Protein AF-F8GJB7-F1 (afdb_monomer_lite)

Sequence (140 aa):
MNNNIIVLFLLGHLLAIDKGHAVRITIQLLIVFGLLGFLTSCAQTNRIPRDTPEAILKATTRCDHESLAKHYEDVAREMQSKIKEQKKMLESYGTVTFNYGKEGLALQSQCKSLINLYEQAVKANLDMANSHRSMAAEIK

pLDDT: mean 79.5, std 16.67, range [43.88, 98.62]

Secondary structure (DSSP, 8-state):
----EEEEEETTEEEEEEHHHHHHHHHHHHHHHHHHTS-----------TTSHHHHHH--SHHHHHHHHHHHHHHHHHHHHHHHHHHHHHHHHHH-TTT-HHHHHHHHHHHHHHHHHHHHHHHHHHHHHHHHHHHHHH--

Radius of gyration: 28.87 Å; chains: 1; bounding box: 58×69×62 Å

Foldseek 3Di:
DDQQWDWDQDPNDTDTHHPVVVVVVVVVVCVVVVVVPDDPQPPPPDPDPLPDPVLVVPPDALNSLQVSLVVLVVLLVVLVVLLVVLVVVLVVLVVPVPPQPPNSVVSNVVSVVSNVVSVVSSVVSNVSSVVSNVVSVVHD

Structure (mmCIF, N/CA/C/O backbone):
data_AF-F8GJB7-F1
#
_entry.id   AF-F8GJB7-F1
#
loop_
_atom_site.group_PDB
_atom_site.id
_atom_site.type_symbol
_atom_site.label_atom_id
_atom_site.label_alt_id
_atom_site.label_comp_id
_atom_site.label_asym_id
_atom_site.label_entity_id
_atom_site.label_seq_id
_atom_site.pdbx_PDB_ins_code
_atom_site.Cartn_x
_atom_site.Cartn_y
_atom_site.Cartn_z
_atom_site.occupancy
_atom_site.B_iso_or_equiv
_atom_site.auth_seq_id
_atom_site.auth_comp_id
_atom_site.auth_asym_id
_atom_site.auth_atom_id
_atom_site.pdbx_PDB_model_num
ATOM 1 N N . MET A 1 1 ? -29.287 -59.493 31.457 1.00 43.88 1 MET A N 1
ATOM 2 C CA . MET A 1 1 ? -28.039 -58.876 30.951 1.00 43.88 1 MET A CA 1
ATOM 3 C C . MET A 1 1 ? -28.325 -57.415 30.659 1.00 43.88 1 MET A C 1
ATOM 5 O O . MET A 1 1 ? -29.398 -57.114 30.165 1.00 43.88 1 MET A O 1
ATOM 9 N N . ASN A 1 2 ? -27.447 -56.530 31.121 1.00 48.06 2 ASN A N 1
ATOM 10 C CA . ASN A 1 2 ? -27.713 -55.115 31.383 1.00 48.06 2 ASN A CA 1
ATOM 11 C C . ASN A 1 2 ? -27.877 -54.297 30.083 1.00 48.06 2 ASN A C 1
ATOM 13 O O . ASN A 1 2 ? -26.897 -54.076 29.372 1.00 48.06 2 ASN A O 1
ATOM 17 N N . ASN A 1 3 ? -29.103 -53.858 29.779 1.00 55.44 3 ASN A N 1
ATOM 18 C CA . ASN A 1 3 ? -29.425 -53.050 28.600 1.00 55.44 3 ASN A CA 1
ATOM 19 C C . ASN A 1 3 ? -28.988 -51.602 28.824 1.00 55.44 3 ASN A C 1
ATOM 21 O O . ASN A 1 3 ? -29.696 -50.798 29.422 1.00 55.44 3 ASN A O 1
ATOM 25 N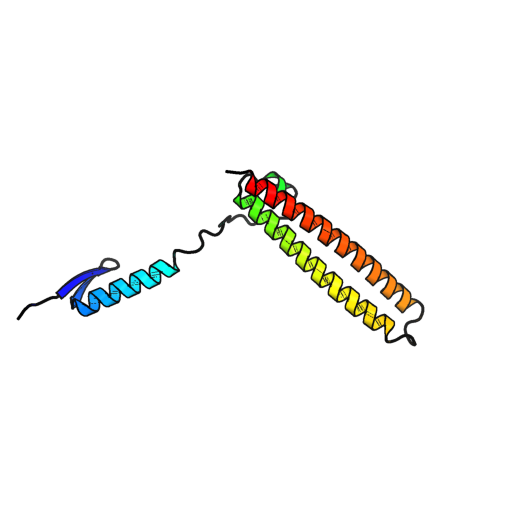 N . ASN A 1 4 ? -27.808 -51.269 28.321 1.00 59.62 4 ASN A N 1
ATOM 26 C CA . ASN A 1 4 ? -27.229 -49.938 28.416 1.00 59.62 4 ASN A CA 1
ATOM 27 C C . ASN A 1 4 ? -27.486 -49.144 27.123 1.00 59.62 4 ASN A C 1
ATOM 29 O O . ASN A 1 4 ? -26.561 -48.714 26.441 1.00 59.62 4 ASN A O 1
ATOM 33 N N . ILE A 1 5 ? -28.763 -48.957 26.793 1.00 62.28 5 ILE A N 1
ATOM 34 C CA . ILE A 1 5 ? -29.222 -48.106 25.688 1.00 62.28 5 ILE A CA 1
ATOM 35 C C . ILE A 1 5 ? -29.439 -46.693 26.241 1.00 62.28 5 ILE A C 1
ATOM 37 O O . ILE A 1 5 ? -30.079 -46.529 27.279 1.00 62.28 5 ILE A O 1
ATOM 41 N N . ILE A 1 6 ? -28.888 -45.677 25.575 1.00 65.19 6 ILE A N 1
ATOM 42 C CA . ILE A 1 6 ? -29.123 -44.262 25.879 1.00 65.19 6 ILE A CA 1
ATOM 43 C C . ILE A 1 6 ? -30.009 -43.677 24.787 1.00 65.19 6 ILE A C 1
ATOM 45 O O . ILE A 1 6 ? -29.836 -43.946 23.598 1.00 65.19 6 ILE A O 1
ATOM 49 N N . VAL A 1 7 ? -30.963 -42.860 25.210 1.00 66.69 7 VAL A N 1
ATOM 50 C CA . VAL A 1 7 ? -31.859 -42.143 24.317 1.00 66.69 7 VAL A CA 1
ATOM 51 C C . VAL A 1 7 ? -31.300 -40.741 24.097 1.00 66.69 7 VAL A C 1
ATOM 53 O O . VAL A 1 7 ? -31.210 -39.958 25.041 1.00 66.69 7 VAL A O 1
ATOM 56 N N . LEU A 1 8 ? -30.888 -40.441 22.865 1.00 65.19 8 LEU A N 1
ATOM 57 C CA . LEU A 1 8 ? -30.320 -39.144 22.496 1.00 65.19 8 LEU A CA 1
ATOM 58 C C . LEU A 1 8 ? -31.337 -38.353 21.665 1.00 65.19 8 LEU A C 1
ATOM 60 O O . LEU A 1 8 ? -31.877 -38.866 20.684 1.00 65.19 8 LEU A O 1
ATOM 64 N N . PHE A 1 9 ? -31.596 -37.107 22.068 1.00 62.34 9 PHE A N 1
ATOM 65 C CA . PHE A 1 9 ? -32.506 -36.198 21.371 1.00 62.34 9 PHE A CA 1
ATOM 66 C C . PHE A 1 9 ? -31.697 -35.329 20.401 1.00 62.34 9 PHE A C 1
ATOM 68 O O . PHE A 1 9 ? -30.954 -34.447 20.831 1.00 62.34 9 PHE A O 1
ATOM 75 N N . LEU A 1 10 ? -31.811 -35.584 19.096 1.00 60.84 10 LEU A N 1
ATOM 76 C CA . LEU A 1 10 ? -31.152 -34.794 18.050 1.00 60.84 10 LEU A CA 1
ATOM 77 C C . LEU A 1 10 ? -32.203 -34.292 17.060 1.00 60.84 10 LEU A C 1
ATOM 79 O O . LEU A 1 10 ? -32.966 -35.086 16.517 1.00 60.84 10 LEU A O 1
ATOM 83 N N . LEU A 1 11 ? -32.244 -32.974 16.823 1.00 58.75 11 LEU A N 1
ATOM 84 C CA . LEU A 1 11 ? -33.097 -32.338 15.801 1.00 58.75 11 LEU A CA 1
ATOM 85 C C . LEU A 1 11 ? -34.578 -32.780 15.862 1.00 58.75 11 LEU A C 1
ATOM 87 O O . LEU A 1 11 ? -35.214 -33.061 14.847 1.00 58.75 11 LEU A O 1
ATOM 91 N N . GLY A 1 12 ? -35.128 -32.879 17.075 1.00 57.44 12 GLY A N 1
ATOM 92 C CA . GLY A 1 12 ? -36.535 -33.228 17.295 1.00 57.44 12 GLY A CA 1
ATOM 93 C C . GLY A 1 12 ? -36.874 -34.721 17.220 1.00 57.44 12 GLY A C 1
ATOM 94 O O . GLY A 1 12 ? -38.041 -35.061 17.378 1.00 57.44 12 GLY A O 1
ATOM 95 N N . HIS A 1 13 ? -35.896 -35.609 16.998 1.00 49.91 13 HIS A N 1
ATOM 96 C CA . HIS A 1 13 ? -36.117 -37.054 16.880 1.00 49.91 13 HIS A CA 1
ATOM 97 C C . HIS A 1 13 ? -35.442 -37.838 18.015 1.00 49.91 13 HIS A C 1
ATOM 99 O O . HIS A 1 13 ? -34.333 -37.516 18.450 1.00 49.91 13 HIS A O 1
ATOM 105 N N . LEU A 1 14 ? -36.133 -38.886 18.480 1.00 63.59 14 LEU A N 1
ATOM 106 C CA . LEU A 1 14 ? -35.711 -39.757 19.575 1.00 63.59 14 LEU A CA 1
ATOM 107 C C . LEU A 1 14 ? -35.016 -41.004 19.010 1.00 63.59 14 LEU A C 1
ATOM 109 O O . LEU A 1 14 ? -35.672 -41.857 18.414 1.00 63.59 14 LEU A O 1
ATOM 113 N N . LEU A 1 15 ? -33.699 -41.122 19.192 1.00 64.62 15 LEU A N 1
ATOM 114 C CA . LEU A 1 15 ? -32.934 -42.291 18.745 1.00 64.62 15 LEU A CA 1
ATOM 115 C C . LEU A 1 15 ? -32.423 -43.091 19.949 1.00 64.62 15 LEU A C 1
ATOM 117 O O . LEU A 1 15 ? -31.766 -42.548 20.839 1.00 64.62 15 LEU A O 1
ATOM 121 N N . ALA A 1 16 ? -32.723 -44.391 19.964 1.00 69.38 16 ALA A N 1
ATOM 122 C CA . ALA A 1 16 ? -32.237 -45.344 20.958 1.00 69.38 16 ALA A CA 1
ATOM 123 C C . ALA A 1 16 ? -30.915 -45.953 20.471 1.00 69.38 16 ALA A C 1
ATOM 125 O O . ALA A 1 16 ? -30.890 -46.689 19.486 1.00 69.38 16 ALA A O 1
ATOM 126 N N . ILE A 1 17 ? -29.810 -45.607 21.131 1.00 68.06 17 ILE A N 1
ATOM 127 C CA . ILE A 1 17 ? -28.454 -45.931 20.677 1.00 68.06 17 ILE A CA 1
ATOM 128 C C . ILE A 1 17 ? -27.668 -46.572 21.833 1.00 68.06 17 ILE A C 1
ATOM 130 O O . ILE A 1 17 ? -27.843 -46.217 22.997 1.00 68.06 17 ILE A O 1
ATOM 134 N N . ASP A 1 18 ? -26.795 -47.536 21.535 1.00 73.56 18 ASP A N 1
ATOM 135 C CA . ASP A 1 18 ? -25.913 -48.146 22.541 1.00 73.56 18 ASP A CA 1
ATOM 136 C C . ASP A 1 18 ? -24.934 -47.119 23.150 1.00 73.56 18 ASP A C 1
ATOM 138 O O . ASP A 1 18 ? -24.454 -46.214 22.459 1.00 73.56 18 ASP A O 1
ATOM 142 N N . LYS A 1 19 ? -24.598 -47.272 24.439 1.00 66.38 19 LYS A N 1
ATOM 143 C CA . LYS A 1 19 ? -23.681 -46.377 25.173 1.00 66.38 19 LYS A CA 1
ATOM 144 C C . LYS A 1 19 ? -22.375 -46.080 24.433 1.00 66.38 19 LYS A C 1
ATOM 146 O O . LYS A 1 19 ? -21.935 -44.931 24.439 1.00 66.38 19 LYS A O 1
ATOM 151 N N . GLY A 1 20 ? -21.766 -47.072 23.780 1.00 69.94 20 GLY A N 1
ATOM 152 C CA . GLY A 1 20 ? -20.510 -46.883 23.048 1.00 69.94 20 GLY A CA 1
ATOM 153 C C . GLY A 1 20 ? -20.665 -45.980 21.820 1.00 69.94 20 GLY A C 1
ATOM 154 O O . GLY A 1 20 ? -19.791 -45.164 21.519 1.00 69.94 20 GLY A O 1
ATOM 155 N N . HIS A 1 21 ? -21.807 -46.071 21.142 1.00 68.00 21 HIS A N 1
ATOM 156 C CA . HIS A 1 21 ? -22.132 -45.240 19.986 1.00 68.00 21 HIS A CA 1
ATOM 157 C C . HIS A 1 21 ? -22.541 -43.821 20.405 1.00 68.00 21 HIS A C 1
ATOM 159 O O . HIS A 1 21 ? -22.120 -42.860 19.766 1.00 68.00 21 HIS A O 1
ATOM 165 N N . ALA A 1 22 ? -23.268 -43.673 21.517 1.00 68.88 22 ALA A N 1
ATOM 166 C CA . ALA A 1 22 ? -23.638 -42.368 22.066 1.00 68.88 22 ALA A CA 1
ATOM 167 C C . ALA A 1 22 ? -22.404 -41.528 22.445 1.00 68.88 22 ALA A C 1
ATOM 169 O O . ALA A 1 22 ? -22.331 -40.350 22.109 1.00 68.88 22 ALA A O 1
ATOM 170 N N . VAL A 1 23 ? -21.394 -42.138 23.078 1.00 75.19 23 VAL A N 1
ATOM 171 C CA . VAL A 1 23 ? -20.141 -41.446 23.437 1.00 75.19 23 VAL A CA 1
ATOM 172 C C . VAL A 1 23 ? -19.379 -40.989 22.191 1.00 75.19 23 VAL A C 1
ATOM 174 O O . VAL A 1 23 ? -18.921 -39.849 22.135 1.00 75.19 23 VAL A O 1
ATOM 177 N N . ARG A 1 24 ? -19.284 -41.841 21.163 1.00 77.12 24 ARG A N 1
ATOM 178 C CA . ARG A 1 24 ? -18.626 -41.500 19.890 1.00 77.12 24 ARG A CA 1
ATOM 179 C C . ARG A 1 24 ? -19.312 -40.335 19.176 1.00 77.12 24 ARG A C 1
ATOM 181 O O . ARG A 1 24 ? -18.622 -39.416 18.744 1.00 77.12 24 ARG A O 1
ATOM 188 N N . ILE A 1 25 ? -20.644 -40.347 19.109 1.00 75.62 25 ILE A N 1
ATOM 189 C CA . ILE A 1 25 ? -21.440 -39.275 18.493 1.00 75.62 25 ILE A CA 1
ATOM 190 C C . ILE A 1 25 ? -21.246 -37.958 19.251 1.00 75.62 25 ILE A C 1
ATOM 192 O O . ILE A 1 25 ? -20.982 -36.931 18.632 1.00 75.62 25 ILE A O 1
ATOM 196 N N . THR A 1 26 ? -21.295 -37.979 20.584 1.00 72.75 26 THR A N 1
ATOM 197 C CA . THR A 1 26 ? -21.073 -36.777 21.403 1.00 72.75 26 THR A CA 1
ATOM 198 C C . THR A 1 26 ? -19.667 -36.204 21.210 1.00 72.75 26 THR A C 1
ATOM 200 O O . THR A 1 26 ? -19.516 -34.993 21.071 1.00 72.75 26 THR A O 1
ATOM 203 N N . ILE A 1 27 ? -18.636 -37.052 21.129 1.00 78.94 27 ILE A N 1
ATOM 204 C CA . ILE A 1 27 ? -17.260 -36.608 20.853 1.00 78.94 27 ILE A CA 1
ATOM 205 C C . ILE A 1 27 ? -17.159 -35.977 19.456 1.00 78.94 27 ILE A C 1
ATOM 207 O O . ILE A 1 27 ? -16.567 -34.910 19.311 1.00 78.94 27 ILE A O 1
ATOM 211 N N . GLN A 1 28 ? -17.767 -36.588 18.435 1.00 76.50 28 GLN A N 1
ATOM 212 C CA . GLN A 1 28 ? -17.787 -36.029 17.079 1.00 76.50 28 GLN A CA 1
ATOM 213 C C . GLN A 1 28 ? -18.510 -34.677 17.025 1.00 76.50 28 GLN A C 1
ATOM 215 O O . GLN A 1 28 ? -18.013 -33.752 16.386 1.00 76.50 28 GLN A O 1
ATOM 220 N N . LEU A 1 29 ? -19.632 -34.529 17.735 1.00 74.69 29 LEU A N 1
ATOM 221 C CA . LEU A 1 29 ? -20.360 -33.262 17.827 1.00 74.69 29 LEU A CA 1
ATOM 222 C C . LEU A 1 29 ? -19.524 -32.167 18.496 1.00 74.69 29 LEU A C 1
ATOM 224 O O . LEU A 1 29 ? -19.495 -31.050 17.988 1.00 74.69 29 LEU A O 1
ATOM 228 N N . LEU A 1 30 ? -18.802 -32.481 19.576 1.00 72.75 30 LEU A N 1
ATOM 229 C CA . LEU A 1 30 ? -17.913 -31.526 20.249 1.00 72.75 30 LEU A CA 1
ATOM 230 C C . LEU A 1 30 ? -16.731 -31.096 19.365 1.00 72.75 30 LEU A C 1
ATOM 232 O O . LEU A 1 30 ? -16.358 -29.927 19.387 1.00 72.75 30 LEU A O 1
ATOM 236 N N . ILE A 1 31 ? -16.179 -32.000 18.548 1.00 74.12 31 ILE A N 1
ATOM 237 C CA . ILE A 1 31 ? -15.122 -31.672 17.575 1.00 74.12 31 ILE A CA 1
ATOM 238 C C . ILE A 1 31 ? -15.662 -30.747 16.471 1.00 74.12 31 ILE A C 1
ATOM 240 O O . ILE A 1 31 ? -15.019 -29.755 16.132 1.00 74.12 31 ILE A O 1
ATOM 244 N N . VAL A 1 32 ? -16.858 -31.029 15.942 1.00 70.44 32 VAL A N 1
ATOM 245 C CA . VAL A 1 32 ? -17.506 -30.196 14.911 1.00 70.44 32 VAL A CA 1
ATOM 246 C C . VAL A 1 32 ? -17.877 -28.813 15.460 1.00 70.44 32 VAL A C 1
ATOM 248 O O . VAL A 1 32 ? -17.620 -27.808 14.800 1.00 70.44 32 VAL A O 1
ATOM 251 N N . PHE A 1 33 ? -18.416 -28.732 16.681 1.00 64.19 33 PHE A N 1
ATOM 252 C CA . PHE A 1 33 ? -18.731 -27.454 17.334 1.00 64.19 33 PHE A CA 1
ATOM 253 C C . PHE A 1 33 ? -17.473 -26.661 17.715 1.00 64.19 33 PHE A C 1
ATOM 255 O O . PHE A 1 33 ? -17.465 -25.439 17.592 1.00 64.19 33 PHE A O 1
ATOM 262 N N . GLY A 1 34 ? -16.394 -27.341 18.121 1.00 64.62 34 GLY A N 1
ATOM 263 C CA . GLY A 1 34 ? -15.105 -26.716 18.432 1.00 64.62 34 GLY A CA 1
ATOM 264 C C . GLY A 1 34 ? -14.449 -26.038 17.224 1.00 64.62 34 GLY A C 1
ATOM 265 O O . GLY A 1 34 ? -13.781 -25.021 17.385 1.00 64.62 34 GLY A O 1
ATOM 266 N N . LEU A 1 35 ? -14.700 -26.539 16.008 1.00 58.19 35 LEU A N 1
ATOM 267 C CA . LEU A 1 35 ? -14.252 -25.910 14.759 1.00 58.19 35 LEU A CA 1
ATOM 268 C C . LEU A 1 35 ? -15.123 -24.714 14.337 1.00 58.19 35 LEU A C 1
ATOM 270 O O . LEU A 1 35 ? -14.645 -23.849 13.608 1.00 58.19 35 LEU A O 1
ATOM 274 N N . LEU A 1 36 ? -16.370 -24.630 14.816 1.00 57.31 36 LEU A N 1
ATOM 275 C CA . LEU A 1 36 ? -17.289 -23.518 14.529 1.00 57.31 36 LEU A CA 1
ATOM 276 C C . LEU A 1 36 ? -17.127 -22.333 15.504 1.00 57.31 36 LEU A C 1
ATOM 278 O O . LEU A 1 36 ? -17.731 -21.282 15.313 1.00 57.31 36 LEU A O 1
ATOM 282 N N . GLY A 1 37 ? -16.304 -22.496 16.546 1.00 59.53 37 GLY A N 1
ATOM 283 C CA . GLY A 1 37 ? -16.070 -21.503 17.598 1.00 59.53 37 GLY A CA 1
ATOM 284 C C . GLY A 1 37 ? -14.947 -20.499 17.327 1.00 59.53 37 GLY A C 1
ATOM 285 O O . GLY A 1 37 ? -14.592 -19.745 18.229 1.00 59.53 37 GLY A O 1
ATOM 286 N N . PHE A 1 38 ? -14.365 -20.472 16.127 1.00 55.25 38 PHE A N 1
ATOM 287 C CA . PHE A 1 38 ? -13.329 -19.500 15.787 1.00 55.25 38 PHE A CA 1
ATOM 288 C C . PHE A 1 38 ? -13.784 -18.608 14.641 1.00 55.25 38 PHE A C 1
ATOM 290 O O . PHE A 1 38 ? -14.273 -19.085 13.623 1.00 55.25 38 PHE A O 1
ATOM 297 N N . LEU A 1 39 ? -13.527 -17.311 14.813 1.00 51.59 39 LEU A N 1
ATOM 298 C CA . LEU A 1 39 ? -13.840 -16.203 13.912 1.00 51.59 39 LEU A CA 1
ATOM 299 C C . LEU A 1 39 ? -15.220 -15.561 14.126 1.00 51.59 39 LEU A C 1
ATOM 301 O O . LEU A 1 39 ? -15.960 -15.322 13.176 1.00 51.59 39 LEU A O 1
ATOM 305 N N . THR A 1 40 ? -15.445 -15.011 15.323 1.00 55.38 40 THR A N 1
ATOM 306 C CA . THR A 1 40 ? -16.025 -13.654 15.386 1.00 55.38 40 THR A CA 1
ATOM 307 C C . THR A 1 40 ? -14.966 -12.653 14.894 1.00 55.38 40 THR A C 1
ATOM 309 O O . THR A 1 40 ? -14.485 -11.789 15.623 1.00 55.38 40 THR A O 1
ATOM 312 N N . SER A 1 41 ? -14.513 -12.839 13.652 1.00 55.22 41 SER A N 1
ATOM 313 C CA . SER A 1 41 ? -13.790 -11.819 12.912 1.00 55.22 41 SER A CA 1
ATOM 314 C C . SER A 1 41 ? -14.801 -10.715 12.684 1.00 55.22 41 SER A C 1
ATOM 316 O O . SER A 1 41 ? -15.882 -11.026 12.200 1.00 55.22 41 SER A O 1
ATOM 318 N N . CYS A 1 42 ? -14.474 -9.493 13.103 1.00 62.75 42 CYS A N 1
ATOM 319 C CA . CYS A 1 42 ? -15.108 -8.233 12.725 1.00 62.75 42 CYS A CA 1
ATOM 320 C C . CYS A 1 42 ? -16.040 -8.345 11.502 1.00 62.75 42 CYS A C 1
ATOM 322 O O . CYS A 1 42 ? -15.654 -8.036 10.374 1.00 62.75 42 CYS A O 1
ATOM 324 N N . ALA A 1 43 ? -17.269 -8.820 11.713 1.00 57.28 43 ALA A N 1
ATOM 325 C CA . ALA A 1 43 ? -18.237 -9.045 10.654 1.00 57.28 43 ALA A CA 1
ATOM 326 C C . ALA A 1 43 ? -18.985 -7.731 10.448 1.00 57.28 43 ALA A C 1
ATOM 328 O O . ALA A 1 43 ? -20.185 -7.636 10.679 1.00 57.28 43 ALA A O 1
ATOM 329 N N . GLN A 1 44 ? -18.254 -6.681 10.067 1.00 55.56 44 GLN A N 1
ATOM 330 C CA . GLN A 1 44 ? -18.867 -5.421 9.680 1.00 55.56 44 GLN A CA 1
ATOM 331 C C . GLN A 1 44 ? -19.443 -5.621 8.275 1.00 55.56 44 GLN A C 1
ATOM 333 O O . GLN A 1 44 ? -18.778 -5.418 7.257 1.00 55.56 44 GLN A O 1
ATOM 338 N N . THR A 1 45 ? -20.692 -6.079 8.212 1.00 47.28 45 THR A N 1
ATOM 339 C CA . THR A 1 45 ? -21.476 -6.169 6.980 1.00 47.28 45 THR A CA 1
ATOM 340 C C . THR A 1 45 ? -21.927 -4.770 6.565 1.00 47.28 45 THR A C 1
ATOM 342 O O . THR A 1 45 ? -23.106 -4.437 6.608 1.00 47.28 45 THR A O 1
ATOM 345 N N . ASN A 1 46 ? -20.988 -3.910 6.184 1.00 45.00 46 ASN A N 1
ATOM 346 C CA . ASN A 1 46 ? -21.311 -2.728 5.402 1.00 45.00 46 ASN A CA 1
ATOM 347 C C . ASN A 1 46 ? -20.118 -2.421 4.500 1.00 45.00 46 ASN A C 1
ATOM 349 O O . ASN A 1 46 ? -19.087 -1.932 4.957 1.00 45.00 46 ASN A O 1
ATOM 353 N N . ARG A 1 47 ? -20.220 -2.789 3.217 1.00 46.28 47 ARG A N 1
ATOM 354 C CA . ARG A 1 47 ? -19.194 -2.485 2.211 1.00 46.28 47 ARG A CA 1
ATOM 355 C C . ARG A 1 47 ? -19.279 -1.000 1.857 1.00 46.28 47 ARG A C 1
ATOM 357 O O . ARG A 1 47 ? -19.708 -0.648 0.765 1.00 46.28 47 ARG A O 1
ATOM 364 N N . ILE A 1 48 ? -18.897 -0.131 2.785 1.00 49.19 48 ILE A N 1
ATOM 365 C CA . ILE A 1 48 ? -18.587 1.257 2.449 1.00 49.19 48 ILE A CA 1
ATOM 366 C C . ILE A 1 48 ? -17.224 1.227 1.736 1.00 49.19 48 ILE A C 1
ATOM 368 O O . ILE A 1 48 ? -16.306 0.568 2.238 1.00 49.19 48 ILE A O 1
ATOM 372 N N . PRO A 1 49 ? -17.066 1.862 0.562 1.00 53.50 49 PRO A N 1
ATOM 373 C CA . PRO A 1 49 ? -15.761 2.009 -0.078 1.00 53.50 49 PRO A CA 1
ATOM 374 C C . PRO A 1 49 ? -14.755 2.629 0.912 1.00 53.50 49 PRO A C 1
ATOM 376 O O . PRO A 1 49 ? -14.973 3.726 1.427 1.00 53.50 49 PRO A O 1
ATOM 379 N N . ARG A 1 50 ? -13.705 1.868 1.253 1.00 61.78 50 ARG A N 1
ATOM 380 C CA . ARG A 1 50 ? -12.829 2.096 2.424 1.00 61.78 50 ARG A CA 1
ATOM 381 C C . ARG A 1 50 ? -11.811 3.231 2.266 1.00 61.78 50 ARG A C 1
ATOM 383 O O . ARG A 1 50 ? -11.149 3.561 3.242 1.00 61.78 50 ARG A O 1
ATOM 390 N N . ASP A 1 51 ? -11.727 3.842 1.088 1.00 62.91 51 ASP A N 1
ATOM 391 C CA . ASP A 1 51 ? -10.897 5.018 0.803 1.00 62.91 51 ASP A CA 1
ATOM 392 C C . ASP A 1 51 ? -11.698 6.332 0.781 1.00 62.91 51 ASP A C 1
ATOM 394 O O . ASP A 1 51 ? -11.145 7.400 0.518 1.00 62.91 51 ASP A O 1
ATOM 398 N N . THR A 1 52 ? -13.004 6.282 1.056 1.00 71.75 52 THR A N 1
ATOM 399 C CA . THR A 1 52 ? -13.836 7.486 1.049 1.00 71.75 52 THR A CA 1
ATOM 400 C C . THR A 1 52 ? -13.647 8.292 2.335 1.00 71.75 52 THR A C 1
ATOM 402 O O . THR A 1 52 ? -13.541 7.706 3.419 1.00 71.75 52 THR A O 1
ATOM 405 N N . PRO A 1 53 ? -13.696 9.638 2.268 1.00 75.31 53 PRO A N 1
ATOM 406 C CA . PRO A 1 53 ? -13.697 10.485 3.462 1.00 75.31 53 PRO A CA 1
ATOM 407 C C . PRO A 1 53 ? -14.770 10.073 4.479 1.00 75.31 53 PRO A C 1
ATOM 409 O O . PRO A 1 53 ? -14.555 10.133 5.685 1.00 75.31 53 PRO A O 1
ATOM 412 N N . GLU A 1 54 ? -15.913 9.585 3.999 1.00 75.06 54 GLU A N 1
ATOM 413 C CA . GLU A 1 54 ? -17.008 9.097 4.834 1.00 75.06 54 GLU A CA 1
ATOM 414 C C . GLU A 1 54 ? -16.640 7.858 5.657 1.00 75.06 54 GLU A C 1
ATOM 416 O O . GLU A 1 54 ? -17.044 7.764 6.814 1.00 75.06 54 GLU A O 1
ATOM 421 N N . ALA A 1 55 ? -15.890 6.909 5.085 1.00 71.00 55 ALA A N 1
ATOM 422 C CA . ALA A 1 55 ? -15.447 5.712 5.796 1.00 71.00 55 ALA A CA 1
ATOM 423 C C . ALA A 1 55 ? -14.468 6.060 6.927 1.00 71.00 55 ALA A C 1
ATOM 425 O O . ALA A 1 55 ? -14.558 5.488 8.011 1.00 71.00 55 ALA A O 1
ATOM 426 N N . ILE A 1 56 ? -13.588 7.038 6.692 1.00 76.00 56 ILE A N 1
ATOM 427 C CA . ILE A 1 56 ? -12.644 7.542 7.698 1.00 76.00 56 ILE A CA 1
ATOM 428 C C . ILE A 1 56 ? 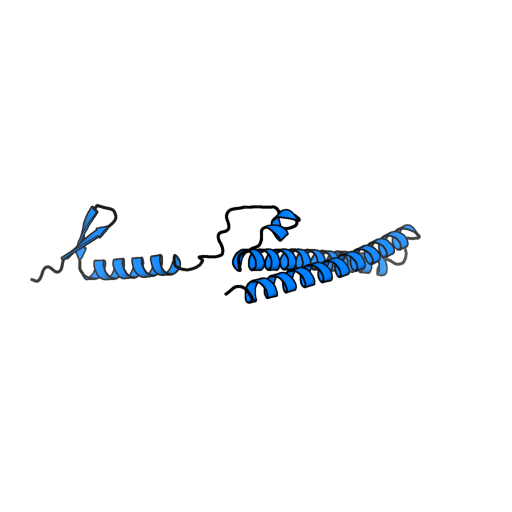-13.401 8.252 8.828 1.00 76.00 56 ILE A C 1
ATOM 430 O O . ILE A 1 56 ? -13.152 7.980 9.997 1.00 76.00 56 ILE A O 1
ATOM 434 N N . LEU A 1 57 ? -14.362 9.120 8.491 1.00 79.31 57 LEU A N 1
ATOM 435 C CA . LEU A 1 57 ? -15.143 9.885 9.471 1.00 79.31 57 LEU A CA 1
ATOM 436 C C . LEU A 1 57 ? -16.078 9.017 10.324 1.00 79.31 57 LEU A C 1
ATOM 438 O O . LEU A 1 57 ? -16.387 9.378 11.456 1.00 79.31 57 LEU A O 1
ATOM 442 N N . LYS A 1 58 ? -16.562 7.895 9.782 1.00 82.38 58 LYS A N 1
ATOM 443 C CA . LYS A 1 58 ? -17.482 6.983 10.480 1.00 82.38 58 LYS A CA 1
ATOM 444 C C . LYS A 1 58 ? -16.771 5.940 11.348 1.00 82.38 58 LYS A C 1
ATOM 446 O O . LYS A 1 58 ? -17.450 5.239 12.097 1.00 82.38 58 LYS A O 1
ATOM 451 N N . ALA A 1 59 ? -15.445 5.820 11.263 1.00 84.31 59 ALA A N 1
ATOM 452 C CA . ALA A 1 59 ? -14.687 4.892 12.094 1.00 84.31 59 ALA A CA 1
ATOM 453 C C . ALA A 1 59 ? -14.683 5.368 13.550 1.00 84.31 59 ALA A C 1
ATOM 455 O O . ALA A 1 59 ? -14.097 6.397 13.872 1.00 84.31 59 ALA A O 1
ATOM 456 N N . THR A 1 60 ? -15.374 4.629 14.417 1.00 86.88 60 THR A N 1
ATOM 457 C CA . THR A 1 60 ? -15.515 4.986 15.841 1.00 86.88 60 THR A CA 1
ATOM 458 C C . THR A 1 60 ? -15.187 3.827 16.772 1.00 86.88 60 THR A C 1
ATOM 460 O O . THR A 1 60 ? -14.897 4.043 17.947 1.00 86.88 60 THR A O 1
ATOM 463 N N . THR A 1 61 ? -15.212 2.590 16.271 1.00 90.75 61 THR A N 1
ATOM 464 C CA . THR A 1 61 ? -14.887 1.400 17.057 1.00 90.75 61 THR A CA 1
ATOM 465 C C . THR A 1 61 ? -13.465 0.922 16.784 1.00 90.75 61 THR A C 1
ATOM 467 O O . THR A 1 61 ? -12.928 1.106 15.689 1.00 90.75 61 THR A O 1
ATOM 470 N N . ARG A 1 62 ? -12.865 0.209 17.749 1.00 91.50 62 ARG A N 1
ATOM 471 C CA . ARG A 1 62 ? -11.569 -0.471 17.566 1.00 91.50 62 ARG A CA 1
ATOM 472 C C . ARG A 1 62 ? -11.533 -1.306 16.279 1.00 91.50 62 ARG A C 1
ATOM 474 O O . ARG A 1 62 ? -10.562 -1.259 15.533 1.00 91.50 62 ARG A O 1
ATOM 481 N N . CYS A 1 63 ? -12.619 -2.024 16.006 1.00 89.75 63 CYS A N 1
ATOM 482 C CA . CYS A 1 63 ? -12.778 -2.872 14.828 1.00 89.75 63 CYS A CA 1
ATOM 483 C C . CYS A 1 63 ? -12.791 -2.071 13.509 1.00 89.75 63 CYS A C 1
ATOM 485 O O . CYS A 1 63 ? -12.176 -2.498 12.528 1.00 89.75 63 CYS A O 1
ATOM 487 N N . ASP A 1 64 ? -13.426 -0.892 13.480 1.00 89.19 64 ASP A N 1
ATOM 488 C CA . ASP A 1 64 ? -13.409 -0.009 12.304 1.00 89.19 64 ASP A CA 1
ATOM 489 C C . ASP A 1 64 ? -11.983 0.459 11.992 1.00 89.19 64 ASP A C 1
ATOM 491 O O . ASP A 1 64 ? -11.524 0.367 10.850 1.00 89.19 64 ASP A O 1
ATOM 495 N N . HIS A 1 65 ? -11.254 0.908 13.019 1.00 92.88 65 HIS A N 1
ATOM 496 C CA . HIS A 1 65 ? -9.869 1.344 12.867 1.00 92.88 65 HIS A CA 1
ATOM 497 C C . HIS A 1 65 ? -8.944 0.180 12.463 1.00 92.88 65 HIS A C 1
ATOM 499 O O . HIS A 1 65 ? -8.131 0.341 11.558 1.00 92.88 65 HIS A O 1
ATOM 505 N N . GLU A 1 66 ? -9.100 -1.022 13.027 1.00 92.88 66 GLU A N 1
ATOM 506 C CA . GLU A 1 66 ? -8.353 -2.214 12.586 1.00 92.88 66 GLU A CA 1
ATOM 507 C C . GLU A 1 66 ? -8.623 -2.566 11.112 1.00 92.88 66 GLU A C 1
ATOM 509 O O . GLU A 1 66 ? -7.702 -2.923 10.370 1.00 92.88 66 GLU A O 1
ATOM 514 N N . SER A 1 67 ? -9.876 -2.438 10.666 1.00 90.38 67 SER A N 1
ATOM 515 C CA . SER A 1 67 ? -10.273 -2.688 9.276 1.00 90.38 67 SER A CA 1
ATOM 516 C C . SER A 1 67 ? -9.675 -1.669 8.301 1.00 90.38 67 SER A C 1
ATOM 518 O O . SER A 1 67 ? -9.192 -2.053 7.228 1.00 90.38 67 SER A O 1
ATOM 520 N N . LEU A 1 68 ? -9.666 -0.384 8.672 1.00 90.94 68 LEU A N 1
ATOM 521 C CA . LEU A 1 68 ? -9.027 0.679 7.891 1.00 90.94 68 LEU A CA 1
ATOM 522 C C . LEU A 1 68 ? -7.506 0.520 7.859 1.00 90.94 68 LEU A C 1
ATOM 524 O O . LEU A 1 68 ? -6.910 0.637 6.790 1.00 90.94 68 LEU A O 1
ATOM 528 N N . ALA A 1 69 ? -6.879 0.161 8.983 1.00 94.75 69 ALA A N 1
ATOM 529 C CA . ALA A 1 69 ? -5.447 -0.113 9.021 1.00 94.75 69 ALA A CA 1
ATOM 530 C C . ALA A 1 69 ? -5.063 -1.218 8.032 1.00 94.75 69 ALA A C 1
ATOM 532 O O . ALA A 1 69 ? -4.193 -1.028 7.184 1.00 94.75 69 ALA A O 1
ATOM 533 N N . LYS A 1 70 ? -5.785 -2.345 8.073 1.00 94.56 70 LYS A N 1
ATOM 534 C CA . LYS A 1 70 ? -5.574 -3.449 7.135 1.00 94.56 70 LYS A CA 1
ATOM 535 C C . LYS A 1 70 ? -5.788 -3.020 5.683 1.00 94.56 70 LYS A C 1
ATOM 537 O O . LYS A 1 70 ? -5.020 -3.417 4.817 1.00 94.56 70 LYS A O 1
ATOM 542 N N . HIS A 1 71 ? -6.805 -2.206 5.404 1.00 93.38 71 HIS A N 1
ATOM 543 C CA . HIS A 1 71 ? -7.041 -1.704 4.052 1.00 93.38 71 HIS A CA 1
ATOM 544 C C . HIS A 1 71 ? -5.841 -0.920 3.512 1.00 93.38 71 HIS A C 1
ATOM 546 O O . HIS A 1 71 ? -5.359 -1.223 2.423 1.00 93.38 71 HIS A O 1
ATOM 552 N N . TYR A 1 72 ? -5.325 0.036 4.281 1.00 95.38 72 TYR A N 1
ATOM 553 C CA . TYR A 1 72 ? -4.161 0.809 3.864 1.00 95.38 72 TYR A CA 1
ATOM 554 C C . TYR A 1 72 ? -2.891 -0.056 3.758 1.00 95.38 72 TYR A C 1
ATOM 556 O O . TYR A 1 72 ? -2.106 0.117 2.825 1.00 95.38 72 TYR A O 1
ATOM 564 N N . GLU A 1 73 ? -2.709 -1.054 4.631 1.00 97.69 73 GLU A N 1
ATOM 565 C CA . GLU A 1 73 ? -1.639 -2.055 4.488 1.00 97.69 73 GLU A CA 1
ATOM 566 C C . GLU A 1 73 ? -1.769 -2.854 3.174 1.00 97.69 73 GLU A C 1
ATOM 568 O O . GLU A 1 73 ? -0.764 -3.121 2.510 1.00 97.69 73 GLU A O 1
ATOM 573 N N . ASP A 1 74 ? -2.988 -3.246 2.785 1.00 96.50 74 ASP A N 1
ATOM 574 C CA . ASP A 1 74 ? -3.266 -3.958 1.532 1.00 96.50 74 ASP A CA 1
ATOM 575 C C . ASP A 1 74 ? -2.912 -3.080 0.315 1.00 96.50 74 ASP A C 1
ATOM 577 O O . ASP A 1 74 ? -2.205 -3.535 -0.588 1.00 96.50 74 ASP A O 1
ATOM 581 N N . VAL A 1 75 ? -3.330 -1.807 0.320 1.00 95.12 75 VAL A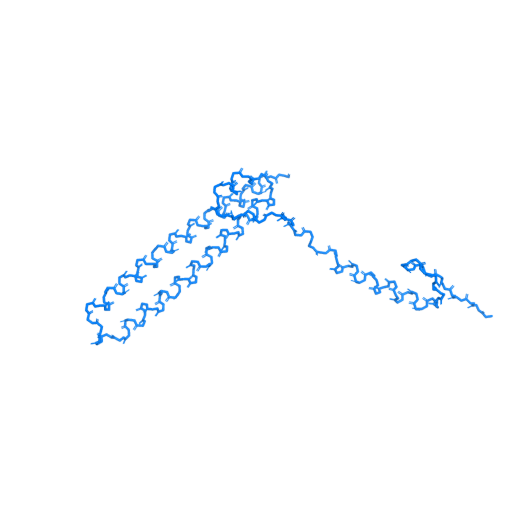 N 1
ATOM 582 C CA . VAL A 1 75 ? -3.020 -0.836 -0.747 1.00 95.12 75 VAL A CA 1
ATOM 583 C C . VAL A 1 75 ? -1.512 -0.591 -0.843 1.00 95.12 75 VAL A C 1
ATOM 585 O O . VAL A 1 75 ? -0.952 -0.597 -1.941 1.00 95.12 75 VAL A O 1
ATOM 588 N N . ALA A 1 76 ? -0.813 -0.452 0.288 1.00 97.62 76 ALA A N 1
ATOM 589 C CA . ALA A 1 76 ? 0.643 -0.323 0.301 1.00 97.62 76 ALA A CA 1
ATOM 590 C C . ALA A 1 76 ? 1.327 -1.536 -0.355 1.00 97.62 76 ALA A C 1
ATOM 592 O O . ALA A 1 76 ? 2.255 -1.368 -1.149 1.00 97.62 76 ALA A O 1
ATOM 593 N N . ARG A 1 77 ? 0.852 -2.761 -0.088 1.00 98.31 77 ARG A N 1
ATOM 594 C CA . ARG A 1 77 ? 1.384 -3.974 -0.736 1.00 98.31 77 ARG A CA 1
ATOM 595 C C . ARG A 1 77 ? 1.114 -4.004 -2.237 1.00 98.31 77 ARG A C 1
ATOM 597 O O . ARG A 1 77 ? 1.988 -4.424 -2.993 1.00 98.31 77 ARG A O 1
ATOM 604 N N . GLU A 1 78 ? -0.045 -3.529 -2.684 1.00 97.56 78 GLU A N 1
ATOM 605 C CA . GLU A 1 78 ? -0.324 -3.388 -4.116 1.00 97.56 78 GLU A CA 1
ATOM 606 C C . GLU A 1 78 ? 0.668 -2.419 -4.780 1.00 97.56 78 GLU A C 1
ATOM 608 O O . GLU A 1 78 ? 1.263 -2.747 -5.808 1.00 97.56 78 GLU A O 1
ATOM 613 N N . MET A 1 79 ? 0.919 -1.256 -4.170 1.00 97.94 79 MET A N 1
ATOM 614 C CA . MET A 1 79 ? 1.880 -0.280 -4.699 1.00 97.94 79 MET A CA 1
ATOM 615 C C . MET A 1 79 ? 3.310 -0.836 -4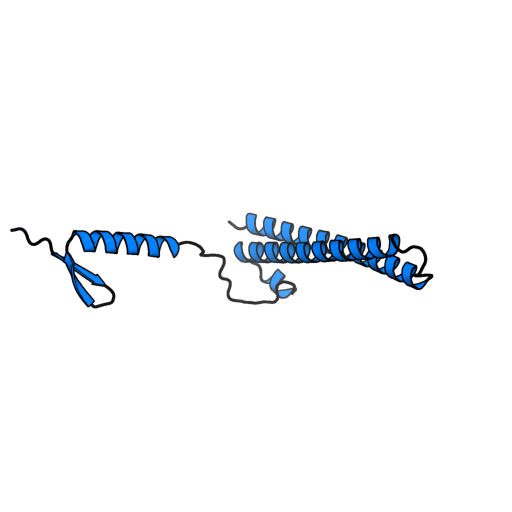.718 1.00 97.94 79 MET A C 1
ATOM 617 O O . MET A 1 79 ? 4.043 -0.622 -5.683 1.00 97.94 79 MET A O 1
ATOM 621 N N . GLN A 1 80 ? 3.700 -1.623 -3.710 1.00 98.62 80 GLN A N 1
ATOM 622 C CA . GLN A 1 80 ? 4.981 -2.341 -3.707 1.00 98.62 80 GLN A CA 1
ATOM 623 C C . GLN A 1 80 ? 5.110 -3.323 -4.877 1.00 98.62 80 GLN A C 1
ATOM 625 O O . GLN A 1 80 ? 6.188 -3.425 -5.467 1.00 98.62 80 GLN A O 1
ATOM 630 N N . SER A 1 81 ? 4.037 -4.027 -5.243 1.00 98.50 81 SER A N 1
ATOM 631 C CA . SER A 1 81 ? 4.030 -4.888 -6.433 1.00 98.50 81 SER A CA 1
ATOM 632 C C . SER A 1 81 ? 4.219 -4.074 -7.713 1.00 98.50 81 SER A C 1
ATOM 634 O O . SER A 1 81 ? 5.082 -4.417 -8.522 1.00 98.50 81 SER A O 1
ATOM 636 N N . LYS A 1 82 ? 3.535 -2.931 -7.847 1.00 97.69 82 LYS A N 1
ATOM 637 C CA . LYS A 1 82 ? 3.708 -2.031 -9.001 1.00 97.69 82 LYS A CA 1
ATOM 638 C C . LYS A 1 82 ? 5.127 -1.468 -9.099 1.00 97.69 82 LYS A C 1
ATOM 640 O O . LYS A 1 82 ? 5.683 -1.397 -10.191 1.00 97.69 82 LYS A O 1
ATOM 645 N N . ILE A 1 83 ? 5.772 -1.143 -7.975 1.00 98.44 83 ILE A N 1
ATOM 646 C CA . ILE A 1 83 ? 7.192 -0.743 -7.958 1.00 98.44 83 ILE A CA 1
ATOM 647 C C . ILE A 1 83 ? 8.077 -1.848 -8.546 1.00 98.44 83 ILE A C 1
ATOM 649 O O . ILE A 1 83 ? 8.965 -1.559 -9.348 1.00 98.44 83 ILE A O 1
ATOM 653 N N . LYS A 1 84 ? 7.849 -3.114 -8.169 1.00 98.25 84 LYS A N 1
ATOM 654 C CA . LYS A 1 84 ? 8.625 -4.253 -8.691 1.00 98.25 84 LYS A CA 1
ATOM 655 C C . LYS A 1 84 ? 8.441 -4.414 -10.201 1.00 98.25 84 LYS A C 1
ATOM 657 O O . LYS A 1 84 ? 9.424 -4.631 -10.904 1.00 98.25 84 LYS A O 1
ATOM 662 N N . GLU A 1 85 ? 7.217 -4.261 -10.700 1.00 96.75 85 GLU A N 1
ATOM 663 C CA . GLU A 1 85 ? 6.918 -4.302 -12.137 1.00 96.75 85 GLU A CA 1
ATOM 664 C C . GLU A 1 85 ? 7.659 -3.200 -12.903 1.00 96.75 85 GLU A C 1
ATOM 666 O O . GLU A 1 85 ? 8.340 -3.486 -13.889 1.00 96.75 85 GLU A O 1
ATOM 671 N N . GLN A 1 86 ? 7.606 -1.957 -12.413 1.00 96.62 86 GLN A N 1
ATOM 672 C CA . GLN A 1 86 ? 8.304 -0.830 -13.038 1.00 96.62 86 GLN A CA 1
ATOM 673 C C . GLN A 1 86 ? 9.830 -0.992 -12.989 1.00 96.62 86 GLN A C 1
ATOM 675 O O . GLN A 1 86 ? 10.509 -0.672 -13.963 1.00 96.62 86 GLN A O 1
ATOM 680 N N . LYS A 1 87 ? 10.387 -1.538 -11.895 1.00 95.69 87 LYS A N 1
ATOM 681 C CA . LYS A 1 87 ? 11.826 -1.846 -11.786 1.00 95.69 87 LYS A CA 1
ATOM 682 C C . LYS A 1 87 ? 12.256 -2.903 -12.808 1.00 95.69 87 LYS A C 1
ATOM 684 O O . LYS A 1 87 ? 13.265 -2.709 -13.479 1.00 95.69 87 LYS A O 1
ATOM 689 N N . LYS A 1 88 ? 11.460 -3.962 -12.992 1.00 94.31 88 LYS A N 1
ATOM 690 C CA . LYS A 1 88 ? 11.709 -4.990 -14.017 1.00 94.31 88 LYS A CA 1
ATOM 691 C C . LYS A 1 88 ? 11.642 -4.413 -15.435 1.00 94.31 88 LYS A C 1
ATOM 693 O O . LYS A 1 88 ? 12.472 -4.740 -16.280 1.00 94.31 88 LYS A O 1
ATOM 698 N N . MET A 1 89 ? 10.678 -3.531 -15.697 1.00 90.25 89 MET A N 1
ATOM 699 C CA . MET A 1 89 ? 10.566 -2.847 -16.986 1.00 90.25 89 MET A CA 1
ATOM 700 C C . MET A 1 89 ? 11.784 -1.945 -17.242 1.00 90.25 89 MET A C 1
ATOM 702 O O . MET A 1 89 ? 12.378 -2.001 -18.318 1.00 90.25 89 MET A O 1
ATOM 706 N N . LEU A 1 90 ? 12.224 -1.190 -16.233 1.00 90.31 90 LEU A N 1
ATOM 707 C CA . LEU A 1 90 ? 13.409 -0.338 -16.320 1.00 90.31 90 LEU A CA 1
ATOM 708 C C . LEU A 1 90 ? 14.688 -1.138 -16.627 1.00 90.31 90 LEU A C 1
ATOM 710 O O . LEU A 1 90 ? 15.483 -0.719 -17.466 1.00 90.31 90 LEU A O 1
ATOM 714 N N . GLU A 1 91 ? 14.862 -2.303 -16.000 1.00 88.12 91 GLU A N 1
ATOM 715 C CA . GLU A 1 91 ? 15.974 -3.223 -16.276 1.00 88.12 91 GLU A CA 1
ATOM 716 C C . GLU A 1 91 ? 15.950 -3.735 -17.729 1.00 88.12 91 GLU A C 1
ATOM 718 O O . GLU A 1 91 ? 16.982 -3.759 -18.405 1.00 88.12 91 GLU A O 1
ATOM 723 N N . SER A 1 92 ? 14.763 -4.054 -18.260 1.00 83.56 92 SER A N 1
ATOM 724 C CA . SER A 1 92 ? 14.611 -4.486 -19.659 1.00 83.56 92 SER A CA 1
ATOM 725 C C . SER A 1 92 ? 15.016 -3.405 -20.673 1.00 83.56 92 SER A C 1
ATOM 727 O O . SER A 1 92 ? 15.555 -3.716 -21.734 1.00 83.56 92 SER A O 1
ATOM 729 N N . TYR A 1 93 ? 14.850 -2.123 -20.330 1.00 78.44 93 TYR A N 1
ATOM 730 C CA . TYR A 1 93 ? 15.320 -1.016 -21.167 1.00 78.44 93 TYR A CA 1
ATOM 731 C C . TYR A 1 93 ? 16.826 -0.758 -21.043 1.00 78.44 93 TYR A C 1
ATOM 733 O O . TYR A 1 93 ? 17.420 -0.203 -21.964 1.00 78.44 93 TYR A O 1
ATOM 741 N N . GLY A 1 94 ? 17.448 -1.128 -19.920 1.00 66.69 94 GLY A N 1
ATOM 742 C CA . GLY A 1 94 ? 18.892 -0.991 -19.702 1.00 66.69 94 GLY A CA 1
ATOM 743 C C . GLY A 1 94 ? 19.726 -2.101 -20.350 1.00 66.69 94 GLY A C 1
ATOM 744 O O . GLY A 1 94 ? 20.904 -1.897 -20.618 1.00 66.69 94 GLY A O 1
ATOM 745 N N . THR A 1 95 ? 19.126 -3.261 -20.624 1.00 63.88 95 THR A N 1
ATOM 746 C CA . THR A 1 95 ? 19.807 -4.426 -21.221 1.00 63.88 95 THR A CA 1
ATOM 747 C C . THR A 1 95 ? 19.820 -4.406 -22.753 1.00 63.88 95 THR A C 1
ATOM 749 O O . THR A 1 95 ? 20.724 -4.973 -23.362 1.00 63.88 95 THR A O 1
ATOM 752 N N . VAL A 1 96 ? 18.877 -3.706 -23.394 1.00 60.03 96 VAL A N 1
ATOM 753 C CA . VAL A 1 96 ? 18.799 -3.554 -24.860 1.00 60.03 96 VAL A CA 1
ATOM 754 C C . VAL A 1 96 ? 19.200 -2.123 -25.244 1.00 60.03 96 VAL A C 1
ATOM 756 O O . VAL A 1 96 ? 18.397 -1.316 -25.708 1.00 60.03 96 VAL A O 1
ATOM 759 N N . THR A 1 97 ? 20.463 -1.771 -25.013 1.00 55.75 97 THR A N 1
ATOM 760 C CA . THR A 1 97 ? 20.997 -0.408 -25.205 1.00 55.75 97 THR A CA 1
ATOM 761 C C . THR A 1 97 ? 21.029 0.072 -26.659 1.00 55.75 97 THR A C 1
ATOM 763 O O . THR A 1 97 ? 21.145 1.273 -26.888 1.00 55.75 97 THR A O 1
ATOM 766 N N . PHE A 1 98 ? 20.903 -0.814 -27.652 1.00 54.78 98 PHE A N 1
ATOM 767 C CA . PHE A 1 98 ? 21.140 -0.456 -29.057 1.00 54.78 98 PHE A CA 1
ATOM 768 C C . PHE A 1 98 ? 19.900 0.055 -29.824 1.00 54.78 98 PHE A C 1
ATOM 770 O O . PHE A 1 98 ? 20.064 0.727 -30.837 1.00 54.78 98 PHE A O 1
ATOM 777 N N . ASN A 1 99 ? 18.666 -0.196 -29.357 1.00 61.44 99 ASN A N 1
ATOM 778 C CA . ASN A 1 99 ? 17.489 -0.111 -30.245 1.00 61.44 99 ASN A CA 1
ATOM 779 C C . ASN A 1 99 ? 16.462 0.997 -29.949 1.00 61.44 99 ASN A C 1
ATOM 781 O O . ASN A 1 99 ? 15.660 1.300 -30.827 1.00 61.44 99 ASN A O 1
ATOM 785 N N . TYR A 1 100 ? 16.432 1.602 -28.757 1.00 66.00 100 TYR A N 1
ATOM 786 C CA . TYR A 1 100 ? 15.246 2.386 -28.363 1.00 66.00 100 TYR A CA 1
ATOM 787 C C . TYR A 1 100 ? 15.302 3.902 -28.614 1.00 66.00 100 TYR A C 1
ATOM 789 O O . TYR A 1 100 ? 14.269 4.568 -28.526 1.00 66.00 100 TYR A O 1
ATOM 797 N N . GLY A 1 101 ? 16.472 4.477 -28.912 1.00 75.38 101 GLY A N 1
ATOM 798 C CA . GLY A 1 101 ? 16.594 5.912 -29.208 1.00 75.38 101 GLY A CA 1
ATOM 799 C C . GLY A 1 101 ? 15.922 6.824 -28.161 1.00 75.38 101 GLY A C 1
ATOM 800 O O . GLY A 1 101 ? 15.996 6.577 -26.957 1.00 75.38 101 GLY A O 1
ATOM 801 N N . LYS A 1 102 ? 15.250 7.895 -28.611 1.00 80.38 102 LYS A N 1
ATOM 802 C CA . LYS A 1 102 ? 14.557 8.858 -27.726 1.00 80.38 102 LYS A CA 1
ATOM 803 C C . LYS A 1 102 ? 13.346 8.259 -26.999 1.00 80.38 102 LYS A C 1
ATOM 805 O O . LYS A 1 102 ? 13.064 8.659 -25.872 1.00 80.38 102 LYS A O 1
ATOM 810 N N . GLU A 1 103 ? 12.648 7.311 -27.619 1.00 79.44 103 GLU A N 1
ATOM 811 C CA . GLU A 1 103 ? 11.447 6.686 -27.052 1.00 79.44 103 GLU A CA 1
ATOM 812 C C . GLU A 1 103 ? 11.790 5.816 -25.838 1.00 79.44 103 GLU A C 1
ATOM 814 O O . GLU A 1 103 ? 11.128 5.908 -24.806 1.00 79.44 103 GLU A O 1
ATOM 819 N N . GLY A 1 104 ? 12.897 5.068 -25.893 1.00 81.38 104 GLY A N 1
ATOM 820 C CA . GLY A 1 104 ? 13.395 4.310 -24.740 1.00 81.38 104 GLY A CA 1
ATOM 821 C C . GLY A 1 104 ? 13.741 5.187 -23.547 1.00 81.38 104 GLY A C 1
ATOM 822 O O . GLY A 1 104 ? 13.399 4.852 -22.417 1.00 81.38 104 GLY A O 1
ATOM 823 N N . LEU A 1 105 ? 14.379 6.337 -23.784 1.00 83.31 105 LEU A N 1
ATOM 824 C CA . LEU A 1 105 ? 14.694 7.293 -22.718 1.00 83.31 105 LEU A CA 1
ATOM 825 C C . LEU A 1 105 ? 13.423 7.864 -22.074 1.00 83.31 105 LEU A C 1
ATOM 827 O O . LEU A 1 105 ? 13.364 7.999 -20.850 1.00 83.31 105 LEU A O 1
ATOM 831 N N . ALA A 1 106 ? 12.395 8.153 -22.877 1.00 87.56 106 ALA A N 1
ATOM 832 C CA . ALA A 1 106 ? 11.101 8.603 -22.374 1.00 87.56 106 ALA A CA 1
ATOM 833 C C . ALA A 1 106 ? 10.421 7.525 -21.509 1.00 87.56 106 ALA A C 1
ATOM 835 O O . ALA A 1 106 ? 9.978 7.828 -20.401 1.00 87.56 106 ALA A O 1
ATOM 836 N N . LEU A 1 107 ? 10.417 6.263 -21.956 1.00 89.00 107 LEU A N 1
ATOM 837 C CA . LEU A 1 107 ? 9.878 5.131 -21.191 1.00 89.00 107 LEU A CA 1
ATOM 838 C C . LEU A 1 107 ? 10.643 4.904 -19.880 1.00 89.00 107 LEU A C 1
ATOM 840 O O . LEU A 1 107 ? 10.030 4.750 -18.826 1.00 89.00 107 LEU A O 1
ATOM 844 N N . GLN A 1 108 ? 11.978 4.966 -19.900 1.00 89.81 108 GLN A N 1
ATOM 845 C CA . GLN A 1 108 ? 12.792 4.878 -18.683 1.00 89.81 108 GLN A CA 1
ATOM 846 C C . GLN A 1 108 ? 12.466 6.004 -17.692 1.00 89.81 108 GLN A C 1
ATOM 848 O O . GLN A 1 108 ? 12.355 5.758 -16.488 1.00 89.81 108 GLN A O 1
ATOM 853 N N . SER A 1 109 ? 12.309 7.239 -18.180 1.00 91.31 109 SER A N 1
ATOM 854 C CA . SER A 1 109 ? 11.901 8.374 -17.348 1.00 91.31 109 SER A CA 1
ATOM 855 C C . SER A 1 109 ? 10.512 8.152 -16.754 1.00 91.31 109 SER A C 1
ATOM 857 O O . SER A 1 109 ? 10.309 8.405 -15.569 1.00 91.31 109 SER A O 1
ATOM 859 N N . GLN A 1 110 ? 9.568 7.640 -17.545 1.00 93.25 110 GLN A N 1
ATOM 860 C CA . GLN A 1 110 ? 8.216 7.336 -17.085 1.00 93.25 110 GLN A CA 1
ATOM 861 C C . GLN A 1 110 ? 8.220 6.264 -15.988 1.00 93.25 110 GLN A C 1
ATOM 863 O O . GLN A 1 110 ? 7.607 6.475 -14.942 1.00 93.25 110 GLN A O 1
ATOM 868 N N . CYS A 1 111 ? 8.958 5.162 -16.169 1.00 94.75 111 CYS A N 1
ATOM 869 C CA . CYS A 1 111 ? 9.106 4.124 -15.146 1.00 94.75 111 CYS A CA 1
ATOM 870 C C . CYS A 1 111 ? 9.689 4.689 -13.846 1.00 94.75 111 CYS A C 1
ATOM 872 O O . CYS A 1 111 ? 9.168 4.403 -12.771 1.00 94.75 111 CYS A O 1
ATOM 874 N N . LYS A 1 112 ? 10.734 5.525 -13.924 1.00 95.75 112 LYS A N 1
ATOM 875 C CA . LYS A 1 112 ? 11.327 6.181 -12.744 1.00 95.75 112 LYS A CA 1
ATOM 876 C C . LYS A 1 112 ? 10.318 7.074 -12.020 1.00 95.75 112 LYS A C 1
ATOM 878 O O . LYS A 1 112 ? 10.207 6.997 -10.799 1.00 95.75 112 LYS A O 1
ATOM 883 N N . SER A 1 113 ? 9.545 7.870 -12.758 1.00 97.44 113 SER A N 1
ATOM 884 C CA . SER A 1 113 ? 8.486 8.702 -12.177 1.00 97.44 113 SER A CA 1
ATOM 885 C C . SER A 1 113 ? 7.402 7.863 -11.494 1.00 97.44 113 SER A C 1
ATOM 887 O O . SER A 1 113 ? 6.992 8.193 -10.384 1.00 97.44 113 SER A O 1
ATOM 889 N N . LEU A 1 114 ? 6.971 6.758 -12.113 1.00 97.88 114 LEU A N 1
ATOM 890 C CA . LEU A 1 114 ? 5.989 5.842 -11.524 1.00 97.88 114 LEU A CA 1
ATOM 891 C C . LEU A 1 114 ? 6.524 5.145 -10.269 1.00 97.88 114 LEU A C 1
ATOM 893 O O . LEU A 1 114 ? 5.794 5.037 -9.289 1.00 97.88 114 LEU A O 1
ATOM 897 N N . ILE A 1 115 ? 7.792 4.719 -10.262 1.00 98.12 115 ILE A N 1
ATOM 898 C CA . ILE A 1 115 ? 8.445 4.159 -9.068 1.00 98.12 115 ILE A CA 1
ATOM 899 C C . ILE A 1 115 ? 8.382 5.168 -7.922 1.00 98.12 115 ILE A C 1
ATOM 901 O O . ILE A 1 115 ? 7.877 4.832 -6.855 1.00 98.12 115 ILE A O 1
ATOM 905 N N . ASN A 1 116 ? 8.812 6.409 -8.160 1.00 98.31 116 ASN A N 1
ATOM 906 C CA . ASN A 1 116 ? 8.810 7.453 -7.135 1.00 98.31 116 ASN A CA 1
ATOM 907 C C . ASN A 1 116 ? 7.394 7.748 -6.615 1.00 98.31 116 ASN A C 1
ATOM 909 O O . ASN A 1 116 ? 7.201 7.931 -5.414 1.00 98.31 116 ASN A O 1
ATOM 913 N N . LEU A 1 117 ? 6.400 7.790 -7.508 1.00 98.38 117 LEU A N 1
ATOM 914 C CA . LEU A 1 117 ? 5.002 8.012 -7.137 1.00 98.38 117 LEU A CA 1
ATOM 915 C C . LEU A 1 117 ? 4.471 6.872 -6.262 1.00 98.38 117 LEU A C 1
ATOM 917 O O . LEU A 1 117 ? 3.852 7.117 -5.227 1.00 98.38 117 LEU A O 1
ATOM 921 N N . TYR A 1 118 ? 4.729 5.622 -6.647 1.00 98.38 118 TYR A N 1
ATOM 922 C CA . TYR A 1 118 ? 4.296 4.474 -5.862 1.00 98.38 118 TYR A CA 1
ATOM 923 C C . TYR A 1 118 ? 5.048 4.363 -4.537 1.00 98.38 118 TYR A C 1
ATOM 925 O O . TYR A 1 118 ? 4.436 3.977 -3.549 1.00 98.38 118 TYR A O 1
ATOM 933 N N . GLU A 1 119 ? 6.325 4.742 -4.459 1.00 98.56 119 GLU A N 1
ATOM 934 C CA . GLU A 1 119 ? 7.069 4.783 -3.192 1.00 98.56 119 GLU A CA 1
ATOM 935 C C . GLU A 1 119 ? 6.462 5.806 -2.218 1.00 98.56 119 GLU A C 1
ATOM 937 O O . GLU A 1 119 ? 6.262 5.499 -1.040 1.00 98.56 119 GLU A O 1
ATOM 942 N N . GLN A 1 120 ? 6.065 6.983 -2.715 1.00 98.44 120 GLN A N 1
ATOM 943 C CA . GLN A 1 120 ? 5.319 7.966 -1.923 1.00 98.44 120 GLN A CA 1
ATOM 944 C C . GLN A 1 120 ? 3.958 7.419 -1.476 1.00 98.44 120 GLN A C 1
ATOM 946 O O . GLN A 1 120 ? 3.587 7.571 -0.311 1.00 98.44 120 GLN A O 1
ATOM 951 N N . ALA A 1 121 ? 3.239 6.730 -2.366 1.00 97.69 121 ALA A N 1
ATOM 952 C CA . ALA A 1 121 ? 1.966 6.102 -2.032 1.00 97.69 121 ALA A CA 1
ATOM 953 C C . ALA A 1 121 ? 2.131 5.004 -0.968 1.00 97.69 121 ALA A C 1
ATOM 955 O O . ALA A 1 121 ? 1.343 4.961 -0.027 1.00 97.69 121 ALA A O 1
ATOM 956 N N . VAL A 1 122 ? 3.164 4.158 -1.056 1.00 98.31 122 VAL A N 1
ATOM 957 C CA . VAL A 1 122 ? 3.487 3.162 -0.019 1.00 98.31 122 VAL A CA 1
ATOM 958 C C . VAL A 1 122 ? 3.666 3.851 1.326 1.00 98.31 122 VAL A C 1
ATOM 960 O O . VAL A 1 122 ? 3.042 3.435 2.300 1.00 98.31 122 VAL A O 1
ATOM 963 N N . LYS A 1 123 ? 4.470 4.920 1.381 1.00 98.56 123 LYS A N 1
ATOM 964 C CA . LYS A 1 123 ? 4.701 5.651 2.627 1.00 98.56 123 LYS A CA 1
ATOM 965 C C . LYS A 1 123 ? 3.393 6.205 3.201 1.00 98.56 123 LYS A C 1
ATOM 967 O O . LYS A 1 123 ? 3.085 5.931 4.354 1.00 98.56 123 LYS A O 1
ATOM 972 N N . ALA A 1 124 ? 2.615 6.926 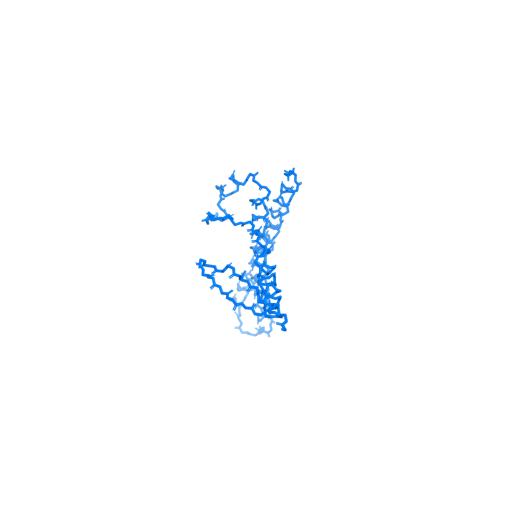2.395 1.00 97.56 124 ALA A N 1
ATOM 973 C CA . ALA A 1 124 ? 1.369 7.544 2.843 1.00 97.56 124 ALA A CA 1
ATOM 974 C C . ALA A 1 124 ? 0.353 6.508 3.354 1.00 97.56 124 ALA A C 1
ATOM 976 O O . ALA A 1 124 ? -0.270 6.707 4.394 1.00 97.56 124 ALA A O 1
ATOM 977 N N . ASN A 1 125 ? 0.220 5.375 2.661 1.00 97.19 125 ASN A N 1
ATOM 978 C CA . ASN A 1 125 ? -0.675 4.301 3.086 1.00 97.19 125 ASN A CA 1
ATOM 979 C C . ASN A 1 125 ? -0.191 3.646 4.390 1.00 97.19 125 ASN A C 1
ATOM 981 O O . ASN A 1 125 ? -0.992 3.402 5.285 1.00 97.19 125 ASN A O 1
ATOM 985 N N . LEU A 1 126 ? 1.113 3.407 4.556 1.00 98.25 126 LEU A N 1
ATOM 986 C CA . LEU A 1 126 ? 1.637 2.865 5.814 1.00 98.25 126 LEU A CA 1
ATOM 987 C C . LEU A 1 126 ? 1.494 3.851 6.983 1.00 98.25 126 LEU A C 1
ATOM 989 O O . LEU 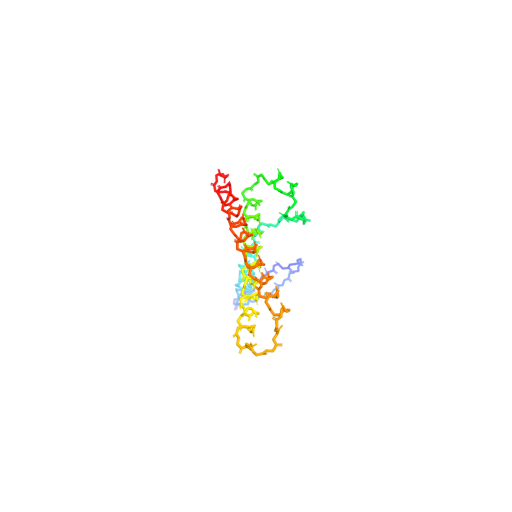A 1 126 ? 1.171 3.426 8.091 1.00 98.25 126 LEU A O 1
ATOM 993 N N . ASP A 1 127 ? 1.675 5.152 6.748 1.00 98.19 127 ASP A N 1
ATOM 994 C CA . ASP A 1 127 ? 1.444 6.185 7.762 1.00 98.19 127 ASP A CA 1
ATOM 995 C C . ASP A 1 127 ? -0.029 6.180 8.222 1.00 98.19 127 ASP A C 1
ATOM 997 O O . ASP A 1 127 ? -0.305 6.162 9.425 1.00 98.19 127 ASP A O 1
ATOM 1001 N N . MET A 1 128 ? -0.977 6.108 7.279 1.00 96.12 128 MET A N 1
ATOM 1002 C CA . MET A 1 128 ? -2.409 5.989 7.582 1.00 96.12 128 MET A CA 1
ATOM 1003 C C . MET A 1 128 ? -2.731 4.695 8.329 1.00 96.12 128 MET A C 1
ATOM 1005 O O . MET A 1 128 ? -3.450 4.719 9.330 1.00 96.12 128 MET A O 1
ATOM 1009 N N . ALA A 1 129 ? -2.169 3.565 7.892 1.00 96.44 129 ALA A N 1
ATOM 1010 C CA . ALA A 1 129 ? -2.354 2.291 8.570 1.00 96.44 129 ALA A CA 1
ATOM 1011 C C . ALA A 1 129 ? -1.906 2.360 10.034 1.00 96.44 129 ALA A C 1
ATOM 1013 O O . ALA A 1 129 ? -2.661 1.982 10.929 1.00 96.44 129 ALA A O 1
ATOM 1014 N N . ASN A 1 130 ? -0.713 2.905 10.280 1.00 98.12 130 ASN A N 1
ATOM 1015 C CA . ASN A 1 130 ? -0.171 3.079 11.624 1.00 98.12 130 ASN A CA 1
ATOM 1016 C C . ASN A 1 130 ? -1.047 4.001 12.478 1.00 98.12 130 ASN A C 1
ATOM 1018 O O . ASN A 1 130 ? -1.329 3.671 13.626 1.00 98.12 130 ASN A O 1
ATOM 1022 N N . SER A 1 131 ? -1.536 5.112 11.917 1.00 96.56 131 SER A N 1
ATOM 1023 C CA . SER A 1 131 ? -2.463 6.010 12.615 1.00 96.56 131 SER A CA 1
ATOM 1024 C C . SER A 1 131 ? -3.733 5.277 13.061 1.00 96.56 131 SER A C 1
ATOM 1026 O O . SER A 1 131 ? -4.124 5.363 14.226 1.00 96.56 131 SER A O 1
ATOM 1028 N N . HIS A 1 132 ? -4.332 4.473 12.178 1.00 95.31 132 HIS A N 1
ATOM 1029 C CA . HIS A 1 132 ? -5.494 3.660 12.527 1.00 95.31 132 HIS A CA 1
ATOM 1030 C C . HIS A 1 132 ? -5.174 2.557 13.547 1.00 95.31 132 HIS A C 1
ATOM 1032 O O . HIS A 1 132 ? -5.986 2.314 14.436 1.00 95.31 132 HIS A O 1
ATOM 1038 N N . ARG A 1 133 ? -3.991 1.931 13.506 1.00 96.19 133 ARG A N 1
ATOM 1039 C CA . ARG A 1 133 ? -3.563 0.990 14.560 1.00 96.19 133 ARG A CA 1
ATOM 1040 C C . ARG A 1 133 ? -3.461 1.665 15.926 1.00 96.19 133 ARG A C 1
ATOM 1042 O O . ARG A 1 133 ? -3.920 1.084 16.905 1.00 96.19 133 ARG A O 1
ATOM 1049 N N . SER A 1 134 ? -2.905 2.874 15.989 1.00 96.88 134 SER A N 1
ATOM 1050 C CA . SER A 1 134 ? -2.821 3.637 17.238 1.00 96.88 134 SER A CA 1
ATOM 1051 C C . SER A 1 134 ? -4.207 3.994 17.772 1.00 96.88 134 SER A C 1
ATOM 1053 O O . SER A 1 134 ? -4.498 3.691 18.924 1.00 96.88 134 SER A O 1
ATOM 1055 N N . MET A 1 135 ? -5.101 4.521 16.926 1.00 94.25 135 MET A N 1
ATOM 1056 C CA . MET A 1 135 ? -6.483 4.824 17.328 1.00 94.25 135 MET A CA 1
ATOM 1057 C C . MET A 1 135 ? -7.229 3.577 17.823 1.00 94.25 135 MET A C 1
ATOM 1059 O O . MET A 1 135 ? -7.927 3.627 18.830 1.00 94.25 135 MET A O 1
ATOM 1063 N N . ALA A 1 136 ? -7.044 2.429 17.163 1.00 94.06 136 ALA A N 1
ATOM 1064 C CA . ALA A 1 136 ? -7.610 1.160 17.616 1.00 94.06 136 ALA A CA 1
ATOM 1065 C C . ALA A 1 136 ? -7.100 0.753 19.011 1.00 94.06 136 ALA A C 1
ATOM 1067 O O . ALA A 1 136 ? -7.879 0.258 19.822 1.00 94.06 136 ALA A O 1
ATOM 1068 N N . ALA A 1 137 ? -5.811 0.959 19.294 1.00 95.06 137 ALA A N 1
ATOM 1069 C CA . ALA A 1 137 ? -5.195 0.614 20.575 1.00 95.06 137 ALA A CA 1
ATOM 1070 C C . ALA A 1 137 ? -5.627 1.537 21.731 1.00 95.06 137 ALA A C 1
ATOM 1072 O O . ALA A 1 137 ? -5.580 1.127 22.890 1.00 95.06 137 ALA A O 1
ATOM 1073 N N . GLU A 1 138 ? -6.047 2.766 21.431 1.00 94.94 138 GLU A N 1
ATOM 1074 C CA . GLU A 1 138 ? -6.543 3.731 22.420 1.00 94.94 138 GLU A CA 1
ATOM 1075 C C . GLU A 1 138 ? -7.992 3.451 22.858 1.00 94.94 138 GLU A C 1
ATOM 1077 O O . GLU A 1 138 ? -8.400 3.851 23.952 1.00 94.94 138 GLU A O 1
ATOM 1082 N N . ILE A 1 139 ? -8.763 2.727 22.040 1.00 92.12 139 ILE A N 1
ATOM 1083 C CA . ILE A 1 139 ? -10.148 2.342 22.334 1.00 92.12 139 ILE A CA 1
ATOM 1084 C C . ILE A 1 139 ? -10.147 1.071 23.201 1.00 92.12 139 ILE A C 1
ATOM 1086 O O . ILE A 1 139 ? -9.823 -0.019 22.722 1.00 92.12 139 ILE A O 1
ATOM 1090 N N . LYS A 1 140 ? -10.508 1.231 24.482 1.00 68.62 140 LYS A N 1
ATOM 1091 C CA . LYS A 1 140 ? -10.611 0.153 25.485 1.00 68.62 140 LYS A CA 1
ATOM 1092 C C . LYS A 1 140 ? -11.826 -0.747 25.282 1.00 68.62 140 LYS A C 1
ATOM 1094 O O . LYS A 1 140 ? -12.917 -0.208 24.993 1.00 68.62 140 LYS A O 1
#